Protein AF-A0A962AAL0-F1 (afdb_monomer)

Foldseek 3Di:
DDDDPDPPDDDDDPPDDDDDDQAWDDDPPDIDHHDDPVCLVVVLVVCPPPCVCVSCVPPPDDPDPDSVD

Secondary structure (DSSP, 8-state):
--------SS----PPPPPPPSS-EE-SS-EE----GGGHHHHHHHHSSTTHHHHHTT-SS---SSTT-

Radius of gyration: 20.35 Å; Cα contacts (8 Å, |Δi|>4): 25; chains: 1; bounding box: 38×49×42 Å

Solvent-accessible surface area (backbone atoms only — not comparable to full-atom values): 4976 Å² total; per-residue (Å²): 137,84,79,80,84,68,81,80,71,76,93,69,89,80,73,82,76,81,78,88,75,90,52,72,44,86,55,99,88,51,73,47,62,66,90,54,78,87,48,47,65,61,52,46,58,74,54,64,46,96,60,25,72,69,78,34,65,85,50,100,54,71,79,66,94,52,93,88,108

Mean predicted aligned error: 7.35 Å

pLDDT: mean 90.96, std 11.11, range [44.28, 98.06]

Sequence (69 aa):
MTIPSAPIGPPTDATPAPRPERRAFEGAHIRLEPLTLAHAHDLYAATHGDDRENIWRYLFIGPYPDFAS

Structure (mmCIF, N/CA/C/O backbone):
data_AF-A0A962AAL0-F1
#
_entry.id   AF-A0A962AAL0-F1
#
loop_
_atom_site.group_PDB
_atom_site.id
_atom_site.type_symbol
_atom_site.label_atom_id
_atom_site.label_alt_id
_atom_site.label_comp_id
_atom_site.label_asym_id
_atom_site.label_entity_id
_atom_site.label_seq_id
_atom_site.pdbx_PDB_ins_code
_atom_site.Cartn_x
_atom_site.Cartn_y
_atom_site.Cartn_z
_atom_site.occupancy
_atom_site.B_iso_or_equiv
_atom_site.auth_seq_id
_atom_site.auth_comp_id
_atom_site.auth_asym_id
_atom_site.auth_atom_id
_atom_site.pdbx_PDB_model_num
ATOM 1 N N . MET A 1 1 ? -4.178 36.556 20.028 1.00 44.28 1 MET A N 1
ATOM 2 C CA . MET A 1 1 ? -4.835 35.999 18.828 1.00 44.28 1 MET A CA 1
ATOM 3 C C . MET A 1 1 ? -5.703 34.845 19.299 1.00 44.28 1 MET A C 1
ATOM 5 O O . MET A 1 1 ? -5.167 33.805 19.649 1.00 44.28 1 MET A O 1
ATOM 9 N N . THR A 1 2 ? -7.006 35.074 19.455 1.00 47.12 2 THR A N 1
ATOM 10 C CA . THR A 1 2 ? -7.940 34.074 19.995 1.00 47.12 2 THR A CA 1
ATOM 11 C C . THR A 1 2 ? -8.528 33.305 18.825 1.00 47.12 2 THR A C 1
ATOM 13 O O . THR A 1 2 ? -9.250 33.889 18.022 1.00 47.12 2 THR A O 1
ATOM 16 N N . ILE A 1 3 ? -8.186 32.025 18.694 1.00 64.50 3 ILE A N 1
ATOM 17 C CA . ILE A 1 3 ? -8.826 31.154 17.706 1.00 64.50 3 ILE A CA 1
ATOM 18 C C . ILE A 1 3 ? -10.202 30.789 18.277 1.00 64.50 3 ILE A C 1
ATOM 20 O O . ILE A 1 3 ? -10.254 30.233 19.377 1.00 64.50 3 ILE A O 1
ATOM 24 N N . PRO A 1 4 ? -11.319 31.125 17.610 1.00 60.41 4 PRO A N 1
ATOM 25 C CA . PRO A 1 4 ? -12.622 30.666 18.061 1.00 60.41 4 PRO A CA 1
ATOM 26 C C . PRO A 1 4 ? -12.666 29.136 17.972 1.00 60.41 4 PRO A C 1
ATOM 28 O O . PRO A 1 4 ? -12.410 28.557 16.917 1.00 60.41 4 PRO A O 1
ATOM 31 N N . SER A 1 5 ? -12.977 28.484 19.094 1.00 69.62 5 SER A N 1
ATOM 32 C CA . SER A 1 5 ? -13.233 27.044 19.149 1.00 69.62 5 SER A CA 1
ATOM 33 C C . SER A 1 5 ? -14.591 26.780 18.498 1.00 69.62 5 SER A C 1
ATOM 35 O O . SER A 1 5 ? -15.630 26.835 19.153 1.00 69.62 5 SER A O 1
ATOM 37 N N . ALA A 1 6 ? -14.608 26.588 17.180 1.00 68.56 6 ALA A N 1
ATOM 38 C CA . ALA A 1 6 ? -15.764 25.984 16.532 1.00 68.56 6 ALA A CA 1
ATOM 39 C C . ALA A 1 6 ? -15.868 24.524 17.019 1.00 68.56 6 ALA A C 1
ATOM 41 O O . ALA A 1 6 ? -14.832 23.864 17.137 1.00 68.56 6 ALA A O 1
ATOM 42 N N . PRO A 1 7 ? -17.069 24.002 17.327 1.00 72.25 7 PRO A N 1
ATOM 43 C CA . PRO A 1 7 ? -17.204 22.636 17.817 1.00 72.25 7 PRO A CA 1
ATOM 44 C C . PRO A 1 7 ? -16.687 21.648 16.763 1.00 72.25 7 PRO A C 1
ATOM 46 O O . PRO A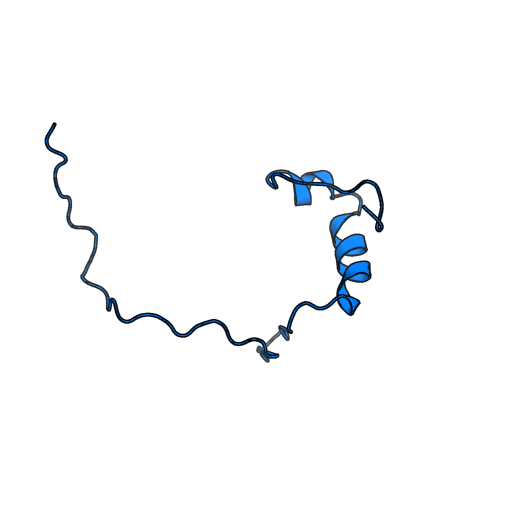 1 7 ? -17.227 21.551 15.660 1.00 72.25 7 PRO A O 1
ATOM 49 N N . ILE A 1 8 ? -15.614 20.929 17.106 1.00 77.94 8 ILE A N 1
ATOM 50 C CA . ILE A 1 8 ? -15.028 19.871 16.278 1.00 77.94 8 ILE A CA 1
ATOM 51 C C . ILE A 1 8 ? -15.934 18.638 16.385 1.00 77.94 8 ILE A C 1
ATOM 53 O O . ILE A 1 8 ? -15.670 17.746 17.182 1.00 77.94 8 ILE A O 1
ATOM 57 N N . GLY A 1 9 ? -17.015 18.619 15.598 1.00 84.38 9 GLY A N 1
ATOM 58 C CA . GLY A 1 9 ? -17.913 17.469 15.445 1.00 84.38 9 GLY A CA 1
ATOM 59 C C . GLY A 1 9 ? -18.543 16.938 16.747 1.00 84.38 9 GLY A C 1
ATOM 60 O O . GLY A 1 9 ? -18.390 17.522 17.821 1.00 84.38 9 GLY A O 1
ATOM 61 N N . PRO A 1 10 ? -19.311 15.838 16.670 1.00 88.00 10 PRO A N 1
ATOM 62 C CA . PRO A 1 10 ? -19.739 15.117 17.860 1.00 88.00 10 PRO A CA 1
ATOM 63 C C . PRO A 1 10 ? -18.540 14.420 18.536 1.00 88.00 10 PRO A C 1
ATOM 65 O O . PRO A 1 10 ? -17.622 13.968 17.842 1.00 88.00 10 PRO A O 1
ATOM 68 N N . PRO A 1 11 ? -18.551 14.266 19.873 1.00 86.31 11 PRO A N 1
ATOM 69 C CA . PRO A 1 11 ? -17.579 13.429 20.570 1.00 86.31 11 PRO A CA 1
ATOM 70 C C . PRO A 1 11 ? -17.539 12.016 19.973 1.00 86.31 11 PRO A C 1
ATOM 72 O O . PRO A 1 11 ? -18.583 11.409 19.740 1.00 86.31 11 PRO A O 1
ATOM 75 N N . THR A 1 12 ? -16.336 11.500 19.729 1.00 88.38 12 THR A N 1
ATOM 7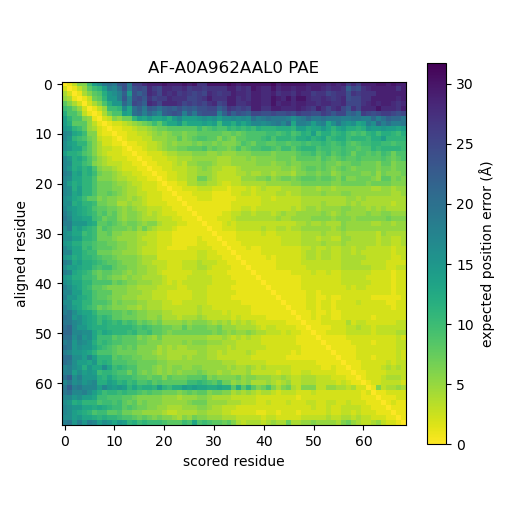6 C CA . THR A 1 12 ? -16.098 10.136 19.229 1.00 88.38 12 THR A CA 1
ATOM 77 C C . THR A 1 12 ? -15.329 9.342 20.281 1.00 88.38 12 THR A C 1
ATOM 79 O O . THR A 1 12 ? -14.605 9.928 21.088 1.00 88.38 12 THR A O 1
ATOM 82 N N . ASP A 1 13 ? -15.490 8.018 20.290 1.00 92.38 13 ASP A N 1
ATOM 83 C CA . ASP A 1 13 ? -14.697 7.137 21.146 1.00 92.38 13 ASP A CA 1
ATOM 84 C C . ASP A 1 13 ? -13.198 7.306 20.845 1.00 92.38 13 ASP A C 1
ATOM 86 O O . ASP A 1 13 ? -12.749 7.124 19.713 1.00 92.38 13 ASP A O 1
ATOM 90 N N . ALA A 1 14 ? -12.438 7.687 21.871 1.00 92.81 14 ALA A N 1
ATOM 91 C CA . ALA A 1 14 ? -10.999 7.915 21.793 1.00 92.81 14 ALA A CA 1
ATOM 92 C C . ALA A 1 14 ? -10.174 6.668 22.161 1.00 92.81 14 ALA A C 1
ATOM 94 O O . ALA A 1 14 ? -8.951 6.757 22.294 1.00 92.81 14 ALA A O 1
ATOM 95 N N . THR A 1 15 ? -10.818 5.513 22.358 1.00 96.00 15 THR A N 1
ATOM 96 C CA . THR A 1 15 ? -10.134 4.248 22.639 1.00 96.00 15 THR A CA 1
ATOM 97 C C . THR A 1 15 ? -9.166 3.912 21.497 1.00 96.00 15 THR A C 1
ATOM 99 O O . THR A 1 15 ? -9.572 3.914 20.332 1.00 96.00 15 THR A O 1
ATOM 102 N N . PRO A 1 16 ? -7.881 3.614 21.783 1.00 95.75 16 PRO A N 1
ATOM 103 C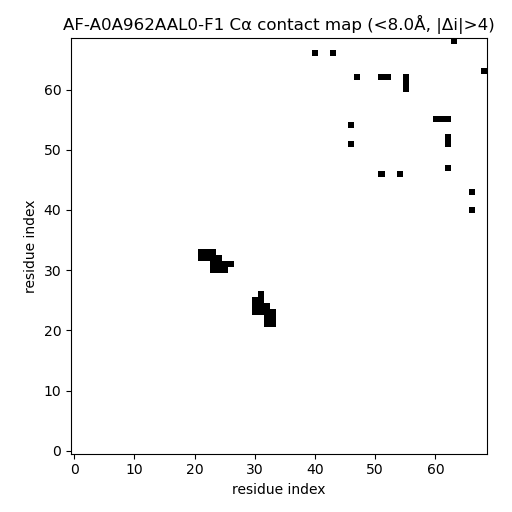 CA . PRO A 1 16 ? -6.917 3.288 20.740 1.00 95.75 16 PRO A CA 1
ATOM 104 C C . PRO A 1 16 ? -7.356 2.089 19.899 1.00 95.75 16 PRO A C 1
ATOM 106 O O . PRO A 1 16 ? -7.711 1.037 20.432 1.00 95.75 16 PRO A O 1
ATOM 109 N N . ALA A 1 17 ? -7.266 2.226 18.577 1.00 94.38 17 ALA A N 1
ATOM 110 C CA . ALA A 1 17 ? -7.495 1.108 17.675 1.00 94.38 17 ALA A CA 1
ATOM 111 C C . ALA A 1 17 ? -6.410 0.022 17.850 1.00 94.38 17 ALA A C 1
ATOM 113 O O . ALA A 1 17 ? -5.251 0.343 18.152 1.00 94.38 17 ALA A O 1
ATOM 114 N N . PRO A 1 18 ? -6.741 -1.261 17.616 1.00 93.81 18 PRO A N 1
ATOM 115 C CA . PRO A 1 18 ? -5.743 -2.319 17.530 1.00 93.81 18 PRO A CA 1
ATOM 116 C C . PRO A 1 18 ? -4.690 -2.011 16.462 1.00 93.81 18 PRO A C 1
ATOM 118 O O . PRO A 1 18 ? -4.976 -1.393 15.434 1.00 93.81 18 PRO A O 1
ATOM 121 N N . ARG A 1 19 ? -3.459 -2.483 16.680 1.00 93.44 19 ARG A N 1
ATOM 122 C CA . ARG A 1 19 ? -2.428 -2.402 15.641 1.00 93.44 19 ARG A CA 1
ATOM 123 C C . ARG A 1 19 ? -2.802 -3.296 14.452 1.00 93.44 19 ARG A C 1
ATOM 125 O O . ARG A 1 19 ? -3.349 -4.375 14.677 1.00 93.44 19 ARG A O 1
ATOM 132 N N . PRO A 1 20 ? -2.450 -2.904 13.215 1.00 90.19 20 PRO A N 1
ATOM 133 C CA . PRO A 1 20 ? -2.625 -3.768 12.055 1.00 90.19 20 PRO A CA 1
ATOM 134 C C . PRO A 1 20 ? -1.906 -5.108 12.240 1.00 90.19 20 PRO A C 1
ATOM 136 O O . PRO A 1 20 ? -0.715 -5.152 12.556 1.00 90.19 20 PRO A O 1
ATOM 139 N N . GLU A 1 21 ? -2.632 -6.203 12.033 1.00 94.19 21 GLU A N 1
ATOM 140 C CA . GLU A 1 21 ? -2.061 -7.546 12.071 1.00 94.19 21 GLU A CA 1
ATOM 141 C C . GLU A 1 21 ? -1.276 -7.839 10.787 1.00 94.19 21 GLU A C 1
ATOM 143 O O . GLU A 1 21 ? -1.733 -7.557 9.678 1.00 94.19 21 GLU A O 1
ATOM 148 N N . ARG A 1 22 ? -0.106 -8.476 10.916 1.00 95.38 22 ARG A N 1
ATOM 149 C CA . ARG A 1 22 ? 0.696 -8.927 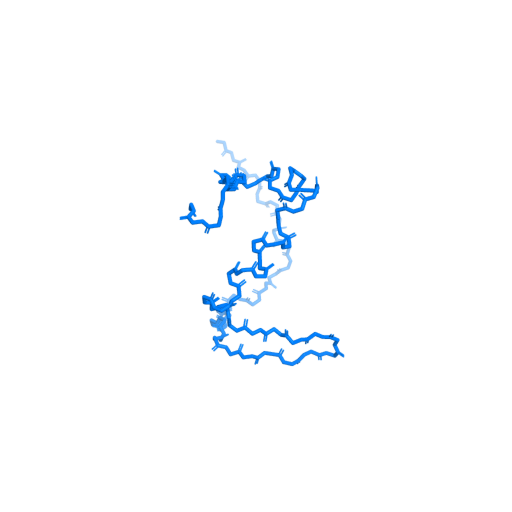9.770 1.00 95.38 22 ARG A CA 1
ATOM 150 C C . ARG A 1 22 ? 0.272 -10.335 9.335 1.00 95.38 22 ARG A C 1
ATOM 152 O O . ARG A 1 22 ? 1.018 -11.294 9.512 1.00 95.38 22 ARG A O 1
ATOM 159 N N . ARG A 1 23 ? -0.930 -10.456 8.772 1.00 95.75 23 ARG A N 1
ATOM 160 C CA . ARG A 1 23 ? -1.490 -11.714 8.245 1.00 95.75 23 ARG A CA 1
ATOM 161 C C . ARG A 1 23 ? -2.166 -11.510 6.892 1.00 95.75 23 ARG A C 1
ATOM 163 O O . ARG A 1 23 ? -2.306 -10.377 6.440 1.00 95.75 23 ARG A O 1
ATOM 170 N N . ALA A 1 24 ? -2.581 -12.606 6.262 1.00 96.94 24 ALA A N 1
ATOM 171 C CA . ALA A 1 24 ? -3.461 -12.531 5.105 1.00 96.94 24 ALA A CA 1
ATOM 172 C C . ALA A 1 24 ? -4.899 -12.186 5.531 1.00 96.94 24 ALA A C 1
ATOM 174 O O . ALA A 1 24 ? -5.373 -12.656 6.568 1.00 96.94 24 ALA A O 1
ATOM 175 N N . PHE A 1 25 ? -5.578 -11.376 4.724 1.00 96.44 25 PHE A N 1
ATOM 176 C CA . PHE A 1 25 ? -6.983 -11.017 4.883 1.00 96.44 25 PHE A CA 1
ATOM 177 C C . PHE A 1 25 ? -7.748 -11.447 3.634 1.00 96.44 25 PHE A C 1
ATOM 179 O O . PHE A 1 25 ? -7.435 -11.001 2.530 1.00 96.44 25 PHE A O 1
ATOM 186 N N . GLU A 1 26 ? -8.761 -12.287 3.825 1.00 97.75 26 GLU A N 1
ATOM 187 C CA . GLU A 1 26 ? -9.663 -12.716 2.758 1.00 97.75 26 GLU A CA 1
ATOM 188 C C . GLU A 1 26 ? -10.833 -11.734 2.647 1.00 97.75 26 GLU A C 1
ATOM 190 O O . GLU A 1 26 ? -11.582 -11.525 3.605 1.00 97.75 26 GLU A O 1
ATOM 195 N N . GLY A 1 27 ? -10.976 -11.106 1.483 1.00 96.75 27 GLY A N 1
ATOM 196 C CA . GLY A 1 27 ? -12.116 -10.269 1.132 1.00 96.75 27 GLY A CA 1
ATOM 197 C C . GLY A 1 27 ? -13.042 -10.962 0.133 1.00 96.75 27 GLY A C 1
ATOM 198 O O . GLY A 1 27 ? -12.745 -12.030 -0.390 1.00 96.75 27 GLY A O 1
ATOM 199 N N . ALA A 1 28 ? -14.165 -10.318 -0.188 1.00 98.06 28 ALA A N 1
ATOM 200 C CA . ALA A 1 28 ? -15.119 -10.855 -1.164 1.00 98.06 28 ALA A CA 1
ATOM 201 C C . ALA A 1 28 ? -14.560 -10.927 -2.602 1.00 98.06 28 ALA A C 1
ATOM 203 O O . ALA A 1 28 ? -15.033 -11.725 -3.408 1.00 98.06 28 ALA A O 1
ATOM 204 N N . HIS A 1 29 ? -13.575 -10.082 -2.927 1.00 98.00 29 HIS A N 1
ATOM 205 C CA . HIS A 1 29 ? -13.037 -9.936 -4.287 1.00 98.00 29 HIS A CA 1
ATOM 206 C C . HIS A 1 29 ? -11.513 -9.979 -4.366 1.00 98.00 29 HIS A C 1
ATOM 208 O O . HIS A 1 29 ? -10.964 -10.174 -5.446 1.00 98.00 29 HIS A O 1
ATOM 214 N N . ILE A 1 30 ? -10.828 -9.762 -3.244 1.00 97.19 30 ILE A N 1
ATOM 215 C CA . ILE A 1 30 ? -9.371 -9.692 -3.187 1.00 97.19 30 ILE A CA 1
ATOM 216 C C . ILE A 1 30 ? -8.871 -10.359 -1.915 1.00 97.19 30 ILE A C 1
ATOM 218 O O . ILE A 1 30 ? -9.562 -10.366 -0.895 1.00 97.19 30 ILE A O 1
ATOM 222 N N . ARG A 1 31 ? -7.635 -10.844 -1.976 1.00 96.75 31 ARG A N 1
ATOM 223 C CA . ARG A 1 31 ? -6.860 -11.275 -0.819 1.00 96.75 31 ARG A CA 1
ATOM 224 C C . ARG A 1 31 ? -5.736 -10.274 -0.597 1.00 96.75 31 ARG A C 1
ATOM 226 O O . ARG A 1 31 ? -4.974 -9.996 -1.519 1.00 96.75 31 ARG A O 1
ATOM 233 N N . LEU A 1 32 ? -5.633 -9.738 0.613 1.00 95.81 3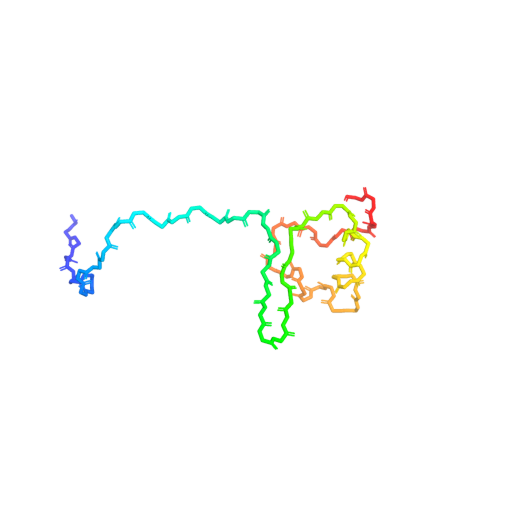2 LEU A N 1
ATOM 234 C CA . LEU A 1 32 ? -4.478 -8.943 1.028 1.00 95.81 32 LEU A CA 1
ATOM 235 C C . LEU A 1 32 ? -3.502 -9.848 1.761 1.00 95.81 32 LEU A C 1
ATOM 237 O O . LEU A 1 32 ? -3.916 -10.673 2.571 1.00 95.81 32 LEU A O 1
ATOM 241 N N . GLU A 1 33 ? -2.209 -9.678 1.520 1.00 96.19 33 GLU A N 1
ATOM 242 C CA . GLU A 1 33 ? -1.181 -10.453 2.203 1.00 96.19 33 GLU A CA 1
ATOM 243 C C . GLU A 1 33 ? -0.008 -9.588 2.659 1.00 96.19 33 GLU A C 1
ATOM 245 O O . GLU A 1 33 ? 0.186 -8.481 2.146 1.00 96.19 33 GLU A O 1
ATOM 250 N N . PRO A 1 34 ? 0.787 -10.060 3.635 1.00 96.31 34 PRO A N 1
ATOM 251 C CA . PRO A 1 34 ? 1.963 -9.331 4.070 1.00 96.31 34 PRO A CA 1
ATOM 252 C C . PRO A 1 34 ? 2.926 -9.090 2.908 1.00 96.31 34 PRO A C 1
ATOM 254 O O . PRO A 1 34 ? 3.314 -10.022 2.210 1.00 96.31 34 PRO A O 1
ATOM 257 N N . LEU A 1 35 ? 3.376 -7.846 2.746 1.00 96.00 35 LEU A N 1
ATOM 258 C CA . LEU A 1 35 ? 4.390 -7.508 1.753 1.00 96.00 35 LEU A CA 1
ATOM 259 C C . LEU A 1 35 ? 5.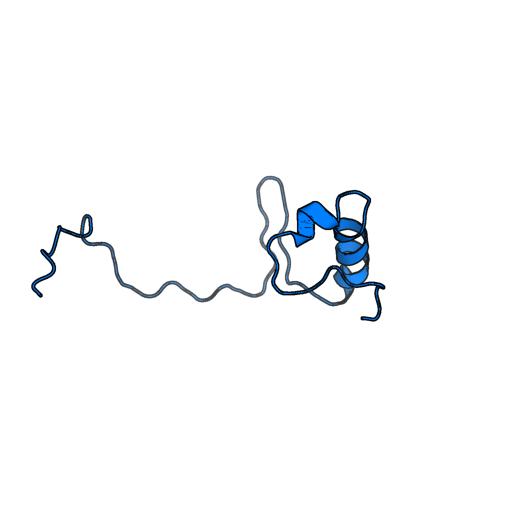706 -8.250 2.054 1.00 96.00 35 LEU A C 1
ATOM 261 O O . LEU A 1 35 ? 6.209 -8.199 3.187 1.00 96.00 35 LEU A O 1
ATOM 265 N N . THR A 1 36 ? 6.254 -8.931 1.046 1.00 96.31 36 THR A N 1
ATOM 266 C CA . THR A 1 36 ? 7.528 -9.661 1.107 1.00 96.31 36 THR A CA 1
ATOM 267 C C . THR A 1 36 ? 8.391 -9.341 -0.113 1.00 96.31 36 THR A C 1
ATOM 269 O O . THR A 1 36 ? 7.908 -8.780 -1.095 1.00 96.31 36 THR A O 1
ATOM 272 N N . LEU A 1 37 ? 9.665 -9.741 -0.070 1.00 97.00 37 LEU A N 1
ATOM 273 C CA . LEU A 1 37 ? 10.587 -9.596 -1.202 1.00 97.00 37 LEU A CA 1
ATOM 274 C C . LEU A 1 37 ? 10.150 -10.384 -2.443 1.00 97.00 37 LEU A C 1
ATOM 276 O O . LEU A 1 37 ? 10.522 -10.008 -3.550 1.00 97.00 37 LEU A O 1
ATOM 280 N N . ALA A 1 38 ? 9.333 -11.431 -2.284 1.00 96.81 38 ALA A N 1
ATOM 281 C CA . ALA A 1 38 ? 8.809 -12.188 -3.418 1.00 96.81 38 ALA A CA 1
ATOM 282 C C . ALA A 1 38 ? 7.947 -11.318 -4.350 1.00 96.81 38 ALA A C 1
ATOM 284 O O . ALA A 1 38 ? 7.852 -11.611 -5.534 1.00 96.81 38 ALA A O 1
ATOM 285 N N . HIS A 1 39 ? 7.368 -10.225 -3.839 1.00 97.00 39 HIS A N 1
ATOM 286 C CA . HIS A 1 39 ? 6.518 -9.319 -4.618 1.00 97.00 39 HIS A CA 1
ATOM 287 C C . HIS A 1 39 ? 7.306 -8.224 -5.341 1.00 97.00 39 HIS A C 1
ATOM 289 O O . HIS A 1 39 ? 6.717 -7.449 -6.090 1.00 97.00 39 HIS A O 1
ATOM 295 N N . ALA A 1 40 ? 8.616 -8.105 -5.096 1.00 96.12 40 ALA A N 1
ATOM 296 C CA . ALA A 1 40 ? 9.397 -6.974 -5.586 1.00 96.12 40 ALA A CA 1
ATOM 297 C C . ALA A 1 40 ? 9.340 -6.866 -7.116 1.00 96.12 40 ALA A C 1
ATOM 299 O O . ALA A 1 40 ? 9.102 -5.782 -7.644 1.00 96.12 40 ALA A O 1
ATOM 300 N N . HIS A 1 41 ? 9.514 -7.987 -7.820 1.00 97.19 41 HIS A N 1
ATOM 301 C CA . HIS A 1 41 ? 9.538 -8.002 -9.282 1.00 97.19 41 HIS A CA 1
ATOM 302 C C . HIS A 1 41 ? 8.179 -7.609 -9.884 1.00 97.19 41 HIS A C 1
ATOM 304 O O . HIS A 1 41 ? 8.120 -6.784 -10.795 1.00 97.19 41 HIS A O 1
ATOM 310 N N . ASP A 1 42 ? 7.085 -8.136 -9.330 1.00 96.81 42 ASP A N 1
ATOM 311 C CA . ASP A 1 42 ? 5.727 -7.831 -9.792 1.00 96.81 42 ASP A CA 1
ATOM 312 C C . ASP A 1 42 ? 5.358 -6.365 -9.534 1.00 96.81 42 ASP A C 1
ATOM 314 O O . ASP A 1 42 ? 4.805 -5.695 -10.406 1.00 96.81 42 ASP A O 1
ATOM 318 N N . LEU A 1 43 ? 5.722 -5.831 -8.363 1.00 95.06 43 LEU A N 1
ATOM 319 C CA . LEU A 1 43 ? 5.515 -4.420 -8.031 1.00 95.06 43 LEU A CA 1
ATOM 320 C C . LEU A 1 43 ? 6.340 -3.495 -8.925 1.00 95.06 43 LEU A C 1
ATOM 322 O O . LEU A 1 43 ? 5.831 -2.461 -9.362 1.00 95.06 43 LEU A O 1
ATOM 326 N N . TYR A 1 44 ? 7.590 -3.853 -9.226 1.00 95.94 44 TYR A N 1
ATOM 327 C CA . TYR A 1 44 ? 8.418 -3.081 -10.146 1.00 95.94 44 TYR A CA 1
ATOM 328 C C . TYR A 1 44 ? 7.779 -3.035 -11.536 1.00 95.94 44 TYR A C 1
ATOM 330 O O . TYR A 1 44 ? 7.518 -1.947 -12.046 1.00 95.94 44 TYR A O 1
ATOM 338 N N . ALA A 1 45 ? 7.426 -4.195 -12.100 1.00 96.00 45 ALA A N 1
ATOM 339 C CA . ALA A 1 45 ? 6.778 -4.288 -13.406 1.00 96.00 45 ALA A CA 1
ATOM 340 C C . ALA A 1 45 ? 5.461 -3.491 -13.469 1.00 96.00 45 ALA A C 1
ATOM 342 O O . ALA A 1 45 ? 5.236 -2.754 -14.427 1.00 96.00 45 ALA A O 1
ATOM 343 N N . ALA A 1 46 ? 4.623 -3.570 -12.430 1.00 95.56 46 ALA A N 1
ATOM 344 C CA . ALA A 1 46 ? 3.350 -2.851 -12.368 1.00 95.56 46 ALA A CA 1
ATOM 345 C C . ALA A 1 46 ? 3.505 -1.323 -12.259 1.00 95.56 46 ALA A C 1
ATOM 347 O O . ALA A 1 46 ? 2.620 -0.582 -12.680 1.00 95.56 46 ALA A O 1
ATOM 348 N N . THR A 1 47 ? 4.616 -0.841 -11.697 1.00 95.25 47 THR A N 1
ATOM 349 C CA . THR A 1 47 ? 4.856 0.593 -11.454 1.00 95.25 47 THR A CA 1
ATOM 350 C C . THR A 1 47 ? 5.812 1.239 -12.457 1.00 95.25 47 THR A C 1
ATOM 352 O O . THR A 1 47 ? 5.993 2.457 -12.406 1.00 95.25 47 THR A O 1
ATOM 355 N N . HIS A 1 48 ? 6.416 0.453 -13.361 1.00 95.81 48 HIS A N 1
ATOM 356 C CA . HIS A 1 48 ? 7.413 0.914 -14.338 1.00 95.81 48 HIS A CA 1
ATOM 357 C C . HIS A 1 48 ? 6.999 0.748 -15.811 1.00 95.81 48 HIS A C 1
ATOM 359 O O . HIS A 1 48 ? 7.854 0.823 -16.693 1.00 95.81 48 HIS A O 1
ATOM 365 N N . GLY A 1 49 ? 5.703 0.563 -16.082 1.00 93.69 49 GLY A N 1
ATOM 366 C CA . GLY A 1 49 ? 5.143 0.639 -17.438 1.00 93.69 49 GLY A CA 1
ATOM 367 C C . GLY A 1 49 ? 5.043 2.075 -17.975 1.00 93.69 49 GLY A C 1
ATOM 368 O O . GLY A 1 49 ? 5.535 3.021 -17.360 1.00 93.69 49 GLY A O 1
ATOM 369 N N . ASP A 1 50 ? 4.352 2.249 -19.103 1.00 95.88 50 ASP A N 1
ATOM 370 C CA . ASP A 1 50 ? 4.239 3.543 -19.804 1.00 95.88 50 ASP A CA 1
ATOM 371 C C . ASP A 1 50 ? 3.655 4.674 -18.933 1.00 95.88 50 ASP A C 1
ATOM 373 O O . ASP A 1 50 ? 3.969 5.845 -19.136 1.00 95.88 50 ASP A O 1
ATOM 377 N N . ASP A 1 51 ? 2.846 4.328 -17.926 1.00 94.62 51 ASP A N 1
ATOM 378 C CA . ASP A 1 51 ? 2.192 5.278 -17.017 1.00 94.62 51 ASP A CA 1
ATOM 379 C C . ASP A 1 51 ? 3.019 5.623 -15.760 1.00 94.62 51 ASP A C 1
ATOM 381 O O . ASP A 1 51 ? 2.535 6.284 -14.838 1.00 94.62 51 ASP A O 1
ATOM 385 N N . ARG A 1 52 ? 4.283 5.185 -15.699 1.00 95.31 52 ARG A N 1
ATOM 386 C CA . ARG A 1 52 ? 5.184 5.375 -14.549 1.00 95.31 52 ARG A CA 1
ATOM 387 C C . ARG A 1 52 ? 5.204 6.815 -14.041 1.00 95.31 52 ARG A C 1
ATOM 389 O O . ARG A 1 52 ? 5.036 7.052 -12.851 1.00 95.31 52 ARG A O 1
ATOM 396 N N . GLU A 1 53 ? 5.346 7.793 -14.925 1.00 95.00 53 GLU A N 1
ATOM 397 C CA . GLU A 1 53 ? 5.420 9.200 -14.509 1.00 95.00 53 GLU A CA 1
ATOM 398 C C . GLU A 1 53 ? 4.145 9.680 -13.792 1.00 95.00 53 GLU A C 1
ATOM 400 O O . GLU A 1 53 ? 4.208 10.550 -12.924 1.00 95.00 53 GLU A O 1
ATOM 405 N N . ASN A 1 54 ? 2.980 9.102 -14.106 1.00 95.81 54 ASN A N 1
ATOM 406 C CA . ASN A 1 54 ? 1.729 9.404 -13.411 1.00 95.81 54 ASN A CA 1
ATOM 407 C C . ASN A 1 54 ? 1.656 8.701 -12.050 1.00 95.81 54 ASN A C 1
ATOM 409 O O . ASN A 1 54 ? 1.272 9.336 -11.067 1.00 95.81 54 ASN A O 1
ATOM 413 N N . ILE A 1 55 ? 2.062 7.430 -11.979 1.00 95.38 55 ILE A N 1
ATOM 414 C CA . ILE A 1 55 ? 2.086 6.634 -10.739 1.00 95.38 55 ILE A CA 1
ATOM 415 C C . ILE A 1 55 ? 2.980 7.295 -9.681 1.00 95.38 55 ILE A C 1
ATOM 417 O O . ILE A 1 55 ? 2.609 7.379 -8.510 1.00 95.38 55 ILE A O 1
ATOM 421 N N . TRP A 1 56 ? 4.141 7.800 -10.095 1.00 95.62 56 TRP A N 1
ATOM 422 C CA . TRP A 1 56 ? 5.153 8.350 -9.191 1.00 95.62 56 TRP A CA 1
ATOM 423 C C . TRP A 1 56 ? 5.034 9.865 -8.964 1.00 95.62 56 TRP A C 1
ATOM 425 O O . TRP A 1 56 ? 5.727 10.402 -8.105 1.00 95.62 56 TRP A O 1
ATOM 435 N N . ARG A 1 57 ? 4.119 10.557 -9.662 1.00 95.94 57 ARG A N 1
ATOM 436 C CA . ARG A 1 57 ? 4.004 12.031 -9.723 1.00 95.94 57 ARG A CA 1
ATOM 437 C C . ARG A 1 57 ? 4.069 12.766 -8.380 1.00 95.94 57 ARG A C 1
ATOM 439 O O . ARG A 1 57 ? 4.535 13.902 -8.333 1.00 95.94 57 ARG A O 1
ATOM 446 N N . TYR A 1 58 ? 3.542 12.166 -7.317 1.00 95.75 58 TYR A N 1
ATOM 447 C CA . TYR A 1 58 ? 3.428 12.802 -5.999 1.00 95.75 58 TYR A CA 1
ATOM 448 C C . TYR A 1 58 ? 4.244 12.103 -4.908 1.00 95.75 58 TYR A C 1
ATOM 450 O O . TYR A 1 58 ? 4.106 12.435 -3.730 1.00 95.75 58 TYR A O 1
ATOM 458 N N . LEU A 1 59 ? 5.082 11.135 -5.277 1.00 94.75 59 LEU A N 1
ATOM 459 C CA . LEU A 1 59 ? 6.004 10.501 -4.346 1.00 94.75 59 LEU A CA 1
ATOM 460 C C . LEU A 1 59 ? 7.288 11.330 -4.263 1.00 94.75 59 LEU A C 1
ATOM 462 O O . LEU A 1 59 ? 7.781 11.856 -5.253 1.00 94.75 59 LEU A O 1
ATOM 466 N N . PHE A 1 60 ? 7.852 11.439 -3.061 1.00 94.94 60 PHE A N 1
ATOM 467 C CA . PHE A 1 60 ? 9.116 12.153 -2.830 1.00 94.94 60 PHE A CA 1
ATOM 468 C C . PHE A 1 60 ? 10.358 11.365 -3.290 1.00 94.94 60 PHE A C 1
ATOM 470 O O . PHE A 1 60 ? 11.485 11.781 -3.033 1.00 94.94 6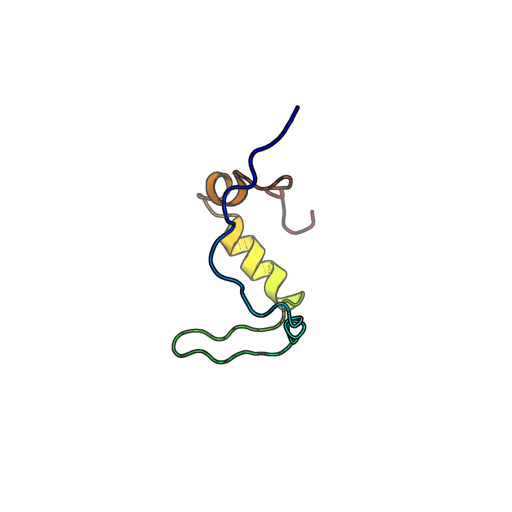0 PHE A O 1
ATOM 477 N N . ILE A 1 61 ? 10.153 10.200 -3.905 1.00 93.19 61 ILE A N 1
ATOM 478 C CA . ILE A 1 61 ? 11.168 9.228 -4.313 1.00 93.19 61 ILE A CA 1
ATOM 479 C C . ILE A 1 61 ? 10.795 8.646 -5.672 1.00 93.19 61 ILE A C 1
ATOM 481 O O . ILE A 1 61 ? 9.628 8.697 -6.056 1.00 93.19 61 ILE A O 1
ATOM 485 N N . GLY A 1 62 ? 11.776 8.028 -6.333 1.00 87.88 62 GLY A N 1
ATOM 486 C CA . GLY A 1 62 ? 11.595 7.389 -7.632 1.00 87.88 62 GLY A CA 1
ATOM 487 C C . GLY A 1 62 ? 11.114 8.360 -8.725 1.00 87.88 62 GLY A C 1
ATOM 488 O O . GLY A 1 62 ? 11.183 9.576 -8.537 1.00 87.88 62 GLY A O 1
ATOM 489 N N . PRO A 1 63 ? 10.637 7.840 -9.871 1.00 93.56 63 PRO A N 1
ATOM 490 C CA . PRO A 1 63 ? 10.730 6.436 -10.283 1.00 93.56 63 PRO A CA 1
ATOM 491 C C . PRO A 1 63 ? 12.177 5.917 -10.302 1.00 93.56 63 PRO A C 1
ATOM 493 O O . PRO A 1 63 ? 13.112 6.675 -10.556 1.00 93.56 63 PRO A O 1
ATOM 496 N N . TYR A 1 64 ? 12.372 4.630 -10.012 1.00 94.19 64 TYR A N 1
ATOM 497 C CA . TYR A 1 64 ? 13.705 4.024 -10.001 1.00 94.19 64 TYR A CA 1
ATOM 498 C C . TYR A 1 64 ? 14.162 3.690 -11.435 1.00 94.19 64 TYR A C 1
ATOM 500 O O . TYR A 1 64 ? 13.347 3.254 -12.253 1.00 94.19 64 TYR A O 1
ATOM 508 N N . PRO A 1 65 ? 15.446 3.897 -11.785 1.00 93.00 65 PRO A N 1
ATOM 509 C CA . PRO A 1 65 ? 15.921 3.678 -13.153 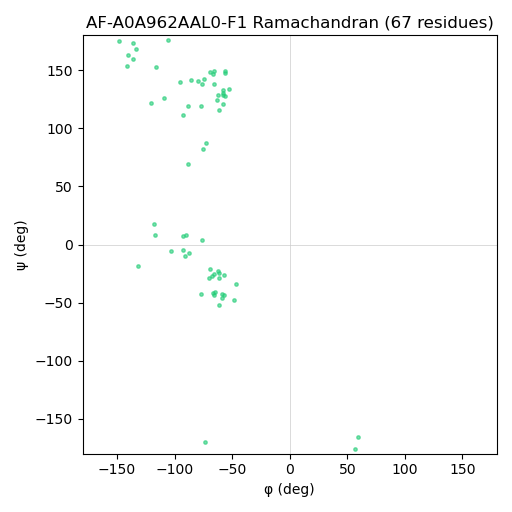1.00 93.00 65 PRO A CA 1
ATOM 510 C C . PRO A 1 65 ? 15.963 2.19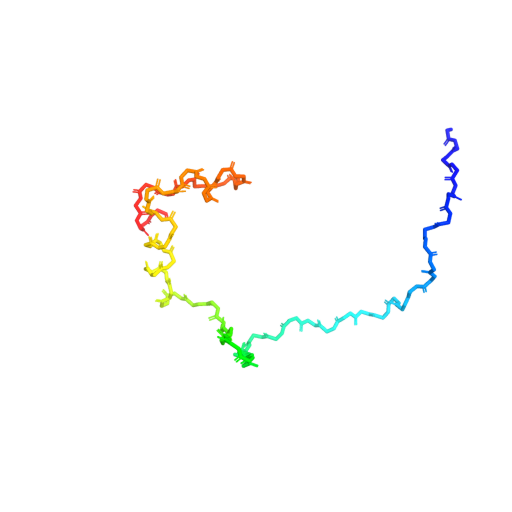1 -13.533 1.00 93.00 65 PRO A C 1
ATOM 512 O O . PRO A 1 65 ? 15.785 1.851 -14.701 1.00 93.00 65 PRO A O 1
ATOM 515 N N . ASP A 1 66 ? 16.163 1.311 -12.554 1.00 94.81 66 ASP A N 1
ATOM 516 C CA . ASP A 1 66 ? 16.191 -0.138 -12.713 1.00 94.81 66 ASP A CA 1
ATOM 517 C C . ASP A 1 66 ? 15.658 -0.836 -11.450 1.00 94.81 66 ASP A C 1
ATOM 519 O O . ASP A 1 66 ? 15.337 -0.195 -10.449 1.00 94.81 66 ASP A O 1
ATOM 523 N N . PHE A 1 67 ? 15.533 -2.161 -11.514 1.00 94.94 67 PHE A N 1
ATOM 524 C CA . PHE A 1 67 ? 15.046 -2.986 -10.406 1.00 94.94 67 PHE A CA 1
ATOM 525 C C . PHE A 1 67 ? 16.019 -3.067 -9.214 1.00 94.94 67 PHE A C 1
ATOM 527 O O . PHE A 1 67 ? 15.609 -3.438 -8.117 1.00 94.94 67 PHE A O 1
ATOM 534 N N . ALA A 1 68 ? 17.308 -2.784 -9.422 1.00 93.88 68 ALA A N 1
ATOM 535 C CA . ALA A 1 68 ? 18.348 -2.955 -8.409 1.00 93.88 68 ALA A CA 1
ATOM 536 C C . ALA A 1 68 ? 18.590 -1.695 -7.555 1.00 93.88 68 ALA A C 1
ATOM 538 O O . ALA A 1 68 ? 19.341 -1.772 -6.580 1.00 93.88 68 ALA A O 1
ATOM 539 N N . SER A 1 69 ? 17.993 -0.565 -7.948 1.00 89.00 69 SER A N 1
ATOM 540 C CA . SER A 1 69 ? 18.118 0.756 -7.317 1.00 89.00 69 SER A CA 1
ATOM 541 C C . SER A 1 69 ? 17.326 0.921 -6.019 1.00 89.00 69 SER A C 1
ATOM 543 O O . SER A 1 69 ? 16.298 0.233 -5.835 1.00 89.00 69 SER A O 1
#